Protein AF-A0A2P4XQC7-F1 (afdb_monomer_lite)

Foldseek 3Di:
DDDPVNVVVVVVVVVVVVVVVVVVCCVVVNPPDDPPPPPPVDPDDPVRVVLCVVFFAAQPWDKFWDWDADPVRDIWIKIKIKGFTNPDPDQVQAPEEDEWEDDDPDFWDDSDPVVRVCSVVRYMYMTIYGPPPCPRNRPYGPPPDRPDDPDD

Radius of gyration: 24.09 Å; chains: 1; bounding box: 66×26×73 Å

InterPro domains:
  IPR029058 Alpha/Beta hydrolase fold [G3DSA:3.40.50.1820] (71-131)
  IPR029058 Alpha/Beta hydrolase fold [SSF53474] (71-130)

Organism: NCBI:txid4796

Secondary structure (DSSP, 8-state):
---HHHHHHHHHHHHHHHHHHHHHHHHHH-SSS-TT-----PPPPHHHHHHHHHHEEEEEEEEEEEEEE-TTS-EEEEEEEEEEETT-SSSTT-S-EEEEEPPTT--S--S-HHHHHHHHTT-EEEEEEE-SS-TTS--PPP-----PPPP-

Structure (mmCIF, N/CA/C/O backbone):
data_AF-A0A2P4XQC7-F1
#
_entry.id   AF-A0A2P4XQC7-F1
#
loop_
_atom_site.group_PDB
_atom_site.id
_atom_site.type_symbol
_atom_site.label_atom_id
_atom_site.label_alt_id
_atom_site.label_comp_id
_atom_site.label_asym_id
_atom_site.label_entity_id
_atom_site.label_seq_id
_atom_site.pdbx_PDB_ins_code
_atom_site.Cartn_x
_atom_site.Cartn_y
_atom_site.Cartn_z
_atom_site.occupancy
_atom_site.B_iso_or_equiv
_atom_site.auth_seq_id
_atom_site.auth_comp_id
_atom_site.auth_asym_id
_atom_site.auth_atom_id
_atom_site.pdbx_PDB_model_num
ATOM 1 N N . MET A 1 1 ? 37.667 -12.500 -47.498 1.00 67.81 1 MET A N 1
ATOM 2 C CA . MET A 1 1 ? 37.561 -11.079 -47.094 1.00 67.81 1 MET A CA 1
ATOM 3 C C . MET A 1 1 ? 36.253 -10.551 -47.652 1.00 67.81 1 MET A C 1
ATOM 5 O O . MET A 1 1 ? 35.998 -10.780 -48.827 1.00 67.81 1 MET A O 1
ATOM 9 N N . TRP A 1 2 ? 35.393 -9.954 -46.828 1.00 71.62 2 TRP A N 1
ATOM 10 C CA . TRP A 1 2 ? 34.135 -9.375 -47.313 1.00 71.62 2 TRP A CA 1
ATOM 11 C C . TRP A 1 2 ? 34.449 -8.086 -48.070 1.00 71.62 2 TRP A C 1
ATOM 13 O O . TRP A 1 2 ? 35.313 -7.319 -47.642 1.00 71.62 2 TRP A O 1
ATOM 23 N N . SER A 1 3 ? 33.793 -7.863 -49.208 1.00 84.12 3 SER A N 1
ATOM 24 C CA . SER A 1 3 ? 33.949 -6.605 -49.934 1.00 84.12 3 SER A CA 1
ATOM 25 C C . SER A 1 3 ? 33.232 -5.490 -49.175 1.00 84.12 3 SER A C 1
ATOM 27 O O . SER A 1 3 ? 32.218 -5.722 -48.510 1.00 84.12 3 SER A O 1
ATOM 29 N N . VAL A 1 4 ? 33.732 -4.261 -49.303 1.00 82.75 4 VAL A N 1
ATOM 30 C CA . VAL A 1 4 ? 33.112 -3.074 -48.693 1.00 82.75 4 VAL A CA 1
ATOM 31 C C . VAL A 1 4 ? 31.629 -2.970 -49.080 1.00 82.75 4 VAL A C 1
ATOM 33 O O . VAL A 1 4 ? 30.794 -2.669 -48.231 1.00 82.75 4 VAL A O 1
ATOM 36 N N . GLY A 1 5 ? 31.287 -3.320 -50.326 1.00 85.25 5 GLY A N 1
ATOM 37 C CA . GLY A 1 5 ? 29.906 -3.359 -50.811 1.00 85.25 5 GLY A CA 1
ATOM 38 C C . GLY A 1 5 ? 29.034 -4.392 -50.092 1.00 85.25 5 GLY A C 1
ATOM 39 O O . GLY A 1 5 ? 27.923 -4.065 -49.679 1.00 85.25 5 GLY A O 1
ATOM 40 N N . THR A 1 6 ? 29.538 -5.612 -49.867 1.00 86.94 6 THR A N 1
ATOM 41 C CA . THR A 1 6 ? 28.794 -6.637 -49.109 1.00 86.94 6 THR A CA 1
ATOM 42 C C . THR A 1 6 ? 28.574 -6.248 -47.649 1.00 86.94 6 THR A C 1
ATOM 44 O O . THR A 1 6 ? 27.493 -6.484 -47.112 1.00 86.94 6 THR A O 1
ATOM 47 N N . THR A 1 7 ? 29.552 -5.598 -47.015 1.00 88.69 7 THR A N 1
ATOM 48 C CA . THR A 1 7 ? 29.426 -5.132 -45.627 1.00 88.69 7 THR A CA 1
ATOM 49 C C . THR A 1 7 ? 28.412 -3.995 -45.508 1.00 88.69 7 THR A C 1
ATOM 51 O O . THR A 1 7 ? 27.582 -4.002 -44.600 1.00 88.69 7 THR A O 1
ATOM 54 N N . LEU A 1 8 ? 28.431 -3.044 -46.449 1.00 90.06 8 LEU A N 1
ATOM 55 C CA . LEU A 1 8 ? 27.484 -1.929 -46.477 1.00 90.06 8 LEU A CA 1
ATOM 56 C C . LEU A 1 8 ? 26.047 -2.428 -46.694 1.00 90.06 8 LEU A C 1
ATOM 58 O O . LEU A 1 8 ? 25.130 -2.008 -45.992 1.00 90.06 8 LEU A O 1
ATOM 62 N N . PHE A 1 9 ? 25.859 -3.372 -47.618 1.00 91.44 9 PHE A N 1
ATOM 63 C CA . PHE A 1 9 ? 24.552 -3.964 -47.893 1.00 91.44 9 PHE A CA 1
ATOM 64 C C . PHE A 1 9 ? 23.990 -4.729 -46.684 1.00 91.44 9 PHE A C 1
ATOM 66 O O . PHE A 1 9 ? 22.818 -4.569 -46.333 1.00 91.44 9 PHE A O 1
ATOM 73 N N . ALA A 1 10 ? 24.829 -5.514 -46.003 1.00 90.50 10 ALA A N 1
ATOM 74 C CA . ALA A 1 10 ? 24.438 -6.225 -44.788 1.00 90.50 10 ALA A CA 1
ATOM 75 C C . ALA A 1 10 ? 24.024 -5.255 -43.668 1.00 90.50 10 ALA A C 1
ATOM 77 O O . ALA A 1 10 ? 23.006 -5.476 -43.013 1.00 90.50 10 ALA A O 1
ATOM 78 N N . LEU A 1 11 ? 24.762 -4.152 -43.493 1.00 93.06 11 LEU A N 1
ATOM 79 C CA . LEU A 1 11 ? 24.441 -3.119 -42.507 1.00 93.06 11 LEU A CA 1
ATOM 80 C C . LEU A 1 11 ? 23.082 -2.467 -42.791 1.00 93.06 11 LEU A C 1
ATOM 82 O O . LEU A 1 11 ? 22.253 -2.361 -41.891 1.00 93.06 11 LEU A O 1
ATOM 86 N N . VAL A 1 12 ? 22.835 -2.068 -44.042 1.00 94.19 12 VAL A N 1
ATOM 87 C CA . VAL A 1 12 ? 21.564 -1.448 -44.453 1.00 94.19 12 VAL A CA 1
ATOM 88 C C . VAL A 1 12 ? 20.396 -2.406 -44.230 1.00 94.19 12 VAL A C 1
ATOM 90 O O . VAL A 1 12 ? 19.365 -2.009 -43.688 1.00 94.19 12 VAL A O 1
ATOM 93 N N . THR A 1 13 ? 20.576 -3.681 -44.579 1.00 94.62 13 THR A N 1
ATOM 94 C CA . THR A 1 13 ? 19.549 -4.715 -44.395 1.00 94.62 13 THR A CA 1
ATOM 95 C C . THR A 1 13 ? 19.253 -4.946 -42.913 1.00 94.62 13 THR A C 1
ATOM 97 O O . THR A 1 13 ? 18.089 -5.024 -42.524 1.00 94.62 13 THR A O 1
ATOM 100 N N . LEU A 1 14 ? 20.288 -4.993 -42.067 1.00 95.38 14 LEU A N 1
ATOM 101 C CA . LEU A 1 14 ? 20.144 -5.164 -40.622 1.00 95.38 14 LEU A CA 1
ATOM 102 C C . LEU A 1 14 ? 19.415 -3.981 -39.976 1.00 95.38 14 LEU A C 1
ATOM 104 O O . LEU A 1 14 ? 18.502 -4.184 -39.178 1.00 95.38 14 LEU A O 1
ATOM 108 N N . VAL A 1 15 ? 19.798 -2.752 -40.333 1.00 96.19 15 VAL A N 1
ATOM 109 C CA . VAL A 1 15 ? 19.146 -1.537 -39.826 1.00 96.19 15 VAL A CA 1
ATOM 110 C C . VAL A 1 15 ? 17.687 -1.500 -40.266 1.00 96.19 15 VAL A C 1
ATOM 112 O O . VAL A 1 15 ? 16.814 -1.299 -39.425 1.00 96.19 15 VAL A O 1
ATOM 115 N N 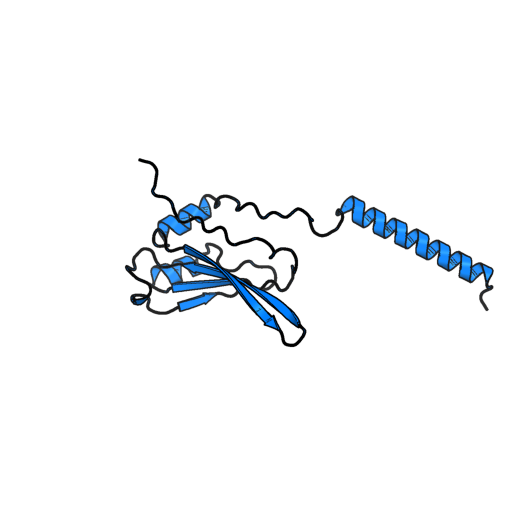. GLY A 1 16 ? 17.407 -1.770 -41.545 1.00 96.69 16 GLY A N 1
ATOM 116 C CA . GLY A 1 16 ? 16.040 -1.825 -42.062 1.00 96.69 16 GLY A CA 1
ATOM 117 C C . GLY A 1 16 ? 15.186 -2.865 -41.335 1.00 96.69 16 GLY A C 1
ATOM 118 O O . GLY A 1 16 ? 14.085 -2.551 -40.884 1.00 96.69 16 GLY A O 1
ATOM 119 N N . PHE A 1 17 ? 15.716 -4.075 -41.144 1.00 96.25 17 PHE A N 1
ATOM 120 C CA . PHE A 1 17 ? 15.042 -5.135 -40.396 1.00 96.25 17 PHE A CA 1
ATOM 121 C C . PHE A 1 17 ? 14.741 -4.718 -38.948 1.00 96.25 17 PHE A C 1
ATOM 123 O O . PHE A 1 17 ? 13.600 -4.826 -38.501 1.00 96.25 17 PHE A O 1
ATOM 130 N N . LEU A 1 18 ? 15.729 -4.168 -38.233 1.00 95.62 18 LEU A N 1
ATOM 131 C CA . LEU A 1 18 ? 15.553 -3.692 -36.858 1.00 95.62 18 LEU A CA 1
ATOM 132 C C . LEU A 1 18 ? 14.522 -2.563 -36.766 1.00 95.62 18 LEU A C 1
ATOM 134 O O . LEU A 1 18 ? 13.684 -2.580 -35.865 1.00 95.62 18 LEU A O 1
ATOM 138 N N . SER A 1 19 ? 14.541 -1.607 -37.697 1.00 95.31 19 SER A N 1
ATOM 139 C CA . SER A 1 19 ? 13.557 -0.523 -37.743 1.00 95.31 19 SER A CA 1
ATOM 140 C C . SER A 1 19 ? 12.136 -1.048 -37.933 1.00 95.31 19 SER A C 1
ATOM 142 O O . SER A 1 19 ? 11.232 -0.595 -37.230 1.00 95.31 19 SER A O 1
ATOM 144 N N . VAL A 1 20 ? 11.937 -2.029 -38.822 1.00 95.88 20 VAL A N 1
ATOM 145 C CA . VAL A 1 20 ? 10.629 -2.671 -39.020 1.00 95.88 20 VAL A CA 1
ATOM 146 C C . VAL A 1 20 ? 10.196 -3.398 -37.750 1.00 95.88 20 VAL A C 1
ATOM 148 O O . VAL A 1 20 ? 9.090 -3.156 -37.278 1.00 95.88 20 VAL A O 1
ATOM 151 N N . CYS A 1 21 ? 11.067 -4.206 -37.137 1.00 93.62 21 CYS A N 1
ATOM 152 C CA . CYS A 1 21 ? 10.749 -4.887 -35.881 1.00 93.62 21 CYS A CA 1
ATOM 153 C C . CYS A 1 21 ? 10.351 -3.902 -34.773 1.00 93.62 21 CYS A C 1
ATOM 155 O O . CYS A 1 21 ? 9.340 -4.113 -34.105 1.00 93.62 21 CYS A O 1
ATOM 157 N N . ILE A 1 22 ? 11.100 -2.811 -34.592 1.00 88.69 22 ILE A N 1
ATOM 158 C CA . ILE A 1 22 ? 10.793 -1.782 -33.589 1.00 88.69 22 ILE A CA 1
ATOM 159 C C . ILE A 1 22 ? 9.450 -1.111 -33.899 1.00 88.69 22 ILE A C 1
ATOM 161 O O . ILE A 1 22 ? 8.627 -0.966 -32.998 1.00 88.69 22 ILE A O 1
ATOM 165 N N . ALA A 1 23 ? 9.188 -0.746 -35.156 1.00 89.69 23 ALA A N 1
ATOM 166 C CA . ALA A 1 23 ? 7.918 -0.142 -35.556 1.00 89.69 23 ALA A CA 1
ATOM 167 C C . ALA A 1 23 ? 6.731 -1.094 -35.334 1.00 89.69 23 ALA A C 1
ATOM 169 O O . ALA A 1 23 ? 5.693 -0.681 -34.815 1.00 89.69 23 ALA A O 1
ATOM 170 N N . THR A 1 24 ? 6.884 -2.379 -35.661 1.00 88.81 24 THR A N 1
ATOM 171 C CA . THR A 1 24 ? 5.874 -3.412 -35.394 1.00 88.81 24 THR A CA 1
ATOM 172 C C . THR A 1 24 ? 5.638 -3.587 -33.894 1.00 88.81 24 THR A C 1
ATOM 174 O O . THR A 1 24 ? 4.494 -3.655 -33.455 1.00 88.81 24 THR A O 1
ATOM 177 N N . LEU A 1 25 ? 6.692 -3.590 -33.077 1.00 81.75 25 LEU A N 1
ATOM 178 C CA . LEU A 1 25 ? 6.549 -3.657 -31.622 1.00 81.75 25 LEU A CA 1
ATOM 179 C C . LEU A 1 25 ? 5.828 -2.420 -31.063 1.00 81.75 25 LEU A C 1
ATOM 181 O O . LEU A 1 25 ? 4.917 -2.565 -30.256 1.00 81.75 25 LEU A O 1
ATOM 185 N N . VAL A 1 26 ? 6.170 -1.215 -31.523 1.00 80.69 26 VAL A N 1
ATOM 186 C CA . VAL A 1 26 ? 5.519 0.034 -31.087 1.00 80.69 26 VAL A CA 1
ATOM 187 C C . VAL A 1 26 ? 4.058 0.111 -31.538 1.00 80.69 26 VAL A C 1
ATOM 189 O O . VAL A 1 26 ? 3.219 0.641 -30.817 1.00 80.69 26 VAL A O 1
ATOM 192 N N . THR A 1 27 ? 3.724 -0.417 -32.713 1.00 79.81 27 THR A N 1
ATOM 193 C CA . THR A 1 27 ? 2.336 -0.431 -33.207 1.00 79.81 27 THR A CA 1
ATOM 194 C C . THR A 1 27 ? 1.480 -1.470 -32.490 1.00 79.81 27 THR A C 1
ATOM 196 O O . THR A 1 27 ? 0.357 -1.156 -32.107 1.00 79.81 27 THR A O 1
ATOM 199 N N . LEU A 1 28 ? 2.004 -2.677 -32.256 1.00 72.25 28 LEU A N 1
ATOM 200 C CA . LEU A 1 28 ? 1.268 -3.747 -31.573 1.00 72.25 28 LEU A CA 1
ATOM 201 C C . LEU A 1 28 ? 1.148 -3.525 -30.061 1.00 72.25 28 LEU A C 1
ATOM 203 O O . LEU A 1 28 ? 0.120 -3.857 -29.476 1.00 72.25 28 LEU A O 1
ATOM 207 N N . PHE A 1 29 ? 2.181 -2.972 -29.421 1.00 69.19 29 PHE A N 1
ATOM 208 C CA . PHE A 1 29 ? 2.243 -2.819 -27.961 1.00 69.19 29 PHE A CA 1
ATOM 209 C C . PHE A 1 29 ? 2.139 -1.361 -27.487 1.00 69.19 29 PHE A C 1
ATOM 211 O O . PHE A 1 29 ? 2.178 -1.095 -26.283 1.00 69.19 29 PHE A O 1
ATOM 218 N N . GLY A 1 30 ? 1.974 -0.410 -28.410 1.00 63.72 30 GLY A N 1
ATOM 219 C CA . GLY A 1 30 ? 1.979 1.021 -28.119 1.00 63.72 30 GLY A CA 1
ATOM 220 C C . GLY A 1 30 ? 3.384 1.566 -27.811 1.00 63.72 30 GLY A C 1
ATOM 221 O O . GLY A 1 30 ? 4.362 0.818 -27.768 1.00 63.72 30 GLY A O 1
ATOM 222 N N . PRO A 1 31 ? 3.516 2.880 -27.544 1.00 58.53 31 PRO A N 1
ATOM 223 C CA . PRO A 1 31 ? 4.806 3.549 -27.330 1.00 58.53 31 PRO A CA 1
ATOM 224 C C . PRO A 1 31 ? 5.586 3.103 -26.082 1.00 58.53 31 PRO A C 1
ATOM 226 O O . PRO A 1 31 ? 6.664 3.637 -25.841 1.00 58.53 31 PRO A O 1
ATOM 229 N N . GLY A 1 32 ? 5.085 2.132 -25.310 1.00 54.16 32 GLY A N 1
ATOM 230 C CA . GLY A 1 32 ? 5.674 1.719 -24.042 1.00 54.16 32 GLY A CA 1
ATOM 231 C C . GLY A 1 32 ? 5.590 2.839 -23.003 1.00 54.16 32 GLY A C 1
ATOM 232 O O . GLY A 1 32 ? 6.141 3.918 -23.170 1.00 54.16 32 GLY A O 1
ATOM 233 N N . ILE A 1 33 ? 4.930 2.558 -21.880 1.00 44.50 33 ILE A N 1
ATOM 234 C CA . ILE A 1 33 ? 4.671 3.525 -20.801 1.00 44.50 33 ILE A CA 1
ATOM 235 C C . ILE A 1 33 ? 3.699 4.620 -21.253 1.00 44.50 33 ILE A C 1
ATOM 237 O O . ILE A 1 33 ? 4.034 5.603 -21.907 1.00 44.50 33 ILE A O 1
ATOM 241 N N . ASP A 1 34 ? 2.455 4.417 -20.840 1.00 45.34 34 ASP A N 1
ATOM 242 C CA . ASP A 1 34 ? 1.366 5.371 -20.939 1.00 45.34 34 ASP A CA 1
ATOM 243 C C . ASP A 1 34 ? 1.787 6.743 -20.369 1.00 45.34 34 ASP A C 1
ATOM 245 O O . ASP A 1 34 ? 1.956 6.907 -19.157 1.00 45.34 34 ASP A O 1
ATOM 249 N N . ARG A 1 35 ? 1.991 7.729 -21.257 1.00 48.50 35 ARG A N 1
ATOM 250 C CA . ARG A 1 35 ? 2.316 9.123 -20.897 1.00 48.50 35 ARG A CA 1
ATOM 251 C C . ARG A 1 35 ? 1.167 9.814 -20.158 1.00 48.50 35 ARG A C 1
ATOM 253 O O . ARG A 1 35 ? 1.380 10.881 -19.590 1.00 48.50 35 ARG A O 1
ATOM 260 N N . GLN A 1 36 ? -0.026 9.220 -20.164 1.00 43.78 36 GLN A N 1
ATOM 261 C CA . GLN A 1 36 ? -1.229 9.733 -19.523 1.00 43.78 36 GLN A CA 1
ATOM 262 C C . GLN A 1 36 ? -1.780 8.763 -18.475 1.00 43.78 36 GLN A C 1
ATOM 264 O O . GLN A 1 36 ? -2.984 8.768 -18.214 1.00 43.78 36 GLN A O 1
ATOM 269 N N . ASN A 1 37 ? -0.918 7.993 -17.795 1.00 41.09 37 ASN A N 1
ATOM 270 C CA . ASN A 1 37 ? -1.331 7.255 -16.600 1.00 41.09 37 ASN A CA 1
ATOM 271 C C . ASN A 1 37 ? -1.547 8.213 -15.417 1.00 41.09 37 ASN A C 1
ATOM 273 O O . ASN A 1 37 ? -0.862 8.179 -14.394 1.00 41.09 37 ASN A O 1
ATOM 277 N N . THR A 1 38 ? -2.539 9.086 -15.566 1.00 40.16 38 THR A N 1
ATOM 278 C CA . THR A 1 38 ? -3.297 9.588 -14.437 1.00 40.16 38 THR A CA 1
ATOM 279 C C . THR A 1 38 ? -3.944 8.353 -13.828 1.00 40.16 38 THR A C 1
ATOM 281 O O . THR A 1 38 ? -4.963 7.865 -14.314 1.00 40.16 38 THR A O 1
ATOM 284 N N . ARG A 1 39 ? -3.334 7.796 -12.773 1.00 41.22 39 ARG A N 1
ATOM 285 C CA . ARG A 1 39 ? -4.081 6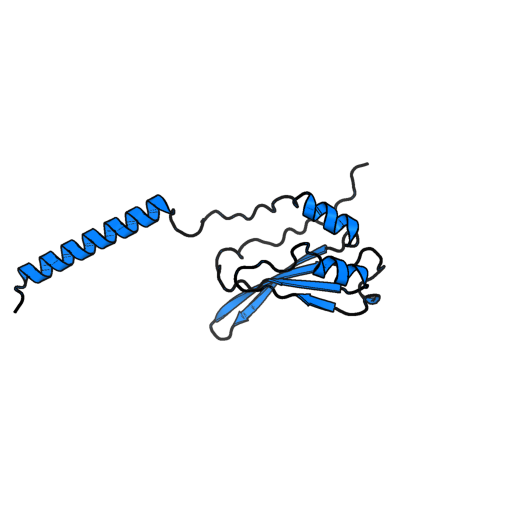.980 -11.816 1.00 41.22 39 ARG A CA 1
ATOM 286 C C . ARG A 1 39 ? -5.217 7.875 -11.324 1.00 41.22 39 ARG A C 1
ATOM 288 O O . ARG A 1 39 ? -5.070 8.592 -10.344 1.00 41.22 39 ARG A O 1
ATOM 295 N N . ARG A 1 40 ? -6.345 7.873 -12.032 1.00 41.91 40 ARG A N 1
ATOM 296 C CA . ARG A 1 40 ? -7.626 8.214 -11.436 1.00 41.91 40 ARG A CA 1
ATOM 297 C C . ARG A 1 40 ? -7.759 7.222 -10.297 1.00 41.91 40 ARG A C 1
ATOM 299 O O . ARG A 1 40 ? -7.626 6.022 -10.551 1.00 41.91 40 ARG A O 1
ATOM 306 N N . GLY A 1 41 ? -7.922 7.706 -9.067 1.00 43.62 41 GLY A N 1
ATOM 307 C CA . GLY A 1 41 ? -8.326 6.862 -7.955 1.00 43.62 41 GLY A CA 1
ATOM 308 C C . GLY A 1 41 ? -9.549 6.087 -8.416 1.00 43.62 41 GLY A C 1
ATOM 309 O O . GLY A 1 41 ? -10.639 6.644 -8.531 1.00 43.62 41 GLY A O 1
ATOM 310 N N . ALA A 1 42 ? -9.349 4.834 -8.825 1.00 45.56 42 ALA A N 1
ATOM 311 C CA . ALA A 1 42 ? -10.461 3.990 -9.186 1.00 45.56 42 ALA A CA 1
ATOM 312 C C . ALA A 1 42 ? -11.270 3.866 -7.895 1.00 45.56 42 ALA A C 1
ATOM 314 O O . ALA A 1 42 ? -10.669 3.535 -6.863 1.00 45.56 42 ALA A O 1
ATOM 315 N N . PRO A 1 43 ? -12.577 4.177 -7.910 1.00 54.72 43 PRO A N 1
ATOM 316 C CA . PRO A 1 43 ? -13.398 3.998 -6.726 1.00 54.72 43 PRO A CA 1
ATOM 317 C C . PRO A 1 43 ? -13.161 2.584 -6.198 1.00 54.72 43 PRO A C 1
ATOM 319 O O . PRO A 1 43 ? -13.027 1.639 -6.985 1.00 54.72 43 PRO A O 1
ATOM 322 N N . HIS A 1 44 ? -13.017 2.453 -4.876 1.00 64.31 44 HIS A N 1
ATOM 323 C CA . HIS A 1 44 ? -12.774 1.159 -4.249 1.00 64.31 44 HIS A CA 1
ATOM 324 C C . HIS A 1 44 ? -13.756 0.137 -4.826 1.00 64.31 44 HIS A C 1
ATOM 326 O O . HIS A 1 44 ? -14.965 0.363 -4.827 1.00 64.31 44 HIS A O 1
ATOM 332 N N . ALA A 1 45 ? -13.240 -0.991 -5.317 1.00 69.56 45 ALA A N 1
ATOM 333 C CA . ALA A 1 45 ? -14.101 -2.099 -5.705 1.00 69.56 45 ALA A CA 1
ATOM 334 C C . ALA A 1 45 ? -15.008 -2.470 -4.519 1.00 69.56 45 ALA A C 1
ATOM 336 O O . ALA A 1 45 ? -14.594 -2.344 -3.364 1.00 69.56 45 ALA A O 1
ATOM 337 N N . ALA A 1 46 ? -16.215 -2.975 -4.781 1.00 76.19 46 ALA A N 1
ATOM 338 C CA . ALA A 1 46 ? -17.173 -3.318 -3.725 1.00 76.19 46 ALA A CA 1
ATOM 339 C C . ALA A 1 46 ? -16.578 -4.258 -2.654 1.00 76.19 46 ALA A C 1
ATOM 341 O O . ALA A 1 46 ? -16.842 -4.113 -1.462 1.00 76.19 46 ALA A O 1
ATOM 342 N N . SER A 1 47 ? -15.698 -5.182 -3.056 1.00 75.00 47 SER A N 1
ATOM 343 C CA . SER A 1 47 ? -14.963 -6.064 -2.138 1.00 75.00 47 SER A CA 1
ATOM 344 C C . SER A 1 47 ? -14.029 -5.309 -1.188 1.00 75.00 47 SER A C 1
ATOM 346 O O . SER A 1 47 ? -13.836 -5.719 -0.047 1.00 75.00 47 SER A O 1
ATOM 348 N N . HIS A 1 48 ? -13.463 -4.194 -1.642 1.00 74.44 48 HIS A N 1
ATOM 349 C CA . HIS A 1 48 ? -12.578 -3.346 -0.861 1.00 74.44 48 HIS A CA 1
ATOM 350 C C . HIS A 1 48 ? -13.341 -2.451 0.099 1.00 74.44 48 HIS A C 1
ATOM 352 O O . HIS A 1 48 ? -12.990 -2.403 1.273 1.00 74.44 48 HIS A O 1
ATOM 358 N N . GLN A 1 49 ? -14.446 -1.861 -0.348 1.00 78.00 49 GLN A N 1
ATOM 359 C CA . GLN A 1 49 ? -15.352 -1.149 0.553 1.00 78.00 49 GLN A CA 1
ATOM 360 C C . GLN A 1 49 ? -15.865 -2.074 1.660 1.00 78.00 49 GLN A C 1
ATOM 362 O O . GLN A 1 49 ? -15.805 -1.720 2.834 1.00 78.00 49 GLN A O 1
ATOM 367 N N . LYS A 1 50 ? -16.281 -3.299 1.310 1.00 84.19 50 LYS A N 1
ATOM 368 C CA . LYS A 1 50 ? -16.739 -4.291 2.290 1.00 84.19 50 LYS A CA 1
ATOM 369 C C . LYS A 1 50 ? -15.657 -4.637 3.316 1.00 84.19 50 LYS A C 1
ATOM 371 O O . LYS A 1 50 ? -15.969 -4.757 4.495 1.00 84.19 50 LYS A O 1
ATOM 376 N N . PHE A 1 51 ? -14.402 -4.788 2.889 1.00 85.25 51 PHE A N 1
ATOM 377 C CA . PHE A 1 51 ? -13.289 -5.036 3.806 1.00 85.25 51 PHE A CA 1
ATOM 378 C C . PHE A 1 51 ? -13.077 -3.871 4.776 1.00 85.25 51 PHE A C 1
ATOM 380 O O . PHE A 1 51 ? -13.040 -4.113 5.982 1.00 85.25 51 PHE A O 1
ATOM 387 N N . LEU A 1 52 ? -12.992 -2.639 4.257 1.00 82.00 52 LEU A N 1
ATOM 388 C CA . LEU A 1 52 ? -12.764 -1.436 5.061 1.00 82.00 52 LEU A CA 1
ATOM 389 C C . LEU A 1 52 ? -13.884 -1.245 6.085 1.00 82.00 52 LEU A C 1
ATOM 391 O O . LEU A 1 52 ? -13.608 -1.137 7.272 1.00 82.00 52 LEU A O 1
ATOM 395 N N . LEU A 1 53 ? -15.145 -1.322 5.651 1.00 84.88 53 LEU A N 1
ATOM 396 C CA . LEU A 1 53 ? -16.310 -1.200 6.534 1.00 84.88 53 LEU A CA 1
ATOM 397 C C . LEU A 1 53 ? -16.362 -2.296 7.611 1.00 84.88 53 LEU A C 1
ATOM 399 O O . LEU A 1 53 ? -16.867 -2.071 8.712 1.00 84.88 53 LEU A O 1
ATOM 403 N N . ALA A 1 54 ? -15.874 -3.498 7.303 1.00 87.69 54 ALA A N 1
ATOM 404 C CA . ALA A 1 54 ? -15.923 -4.621 8.230 1.00 87.69 54 ALA A CA 1
ATOM 405 C C . ALA A 1 54 ? -14.763 -4.624 9.240 1.00 87.69 54 ALA A C 1
ATOM 407 O O . ALA A 1 54 ? -14.998 -4.965 10.398 1.00 87.69 54 ALA A O 1
ATOM 408 N N . HIS A 1 55 ? -13.550 -4.229 8.838 1.00 88.38 55 HIS A N 1
ATOM 409 C CA . HIS A 1 55 ? -12.328 -4.484 9.618 1.00 88.38 55 HIS A CA 1
ATOM 410 C C . HIS A 1 55 ? -11.529 -3.234 9.981 1.00 88.38 55 HIS A C 1
ATOM 412 O O . HIS A 1 55 ? -10.742 -3.290 10.925 1.00 88.38 55 HIS A O 1
ATOM 418 N N . VAL A 1 56 ? -11.720 -2.123 9.269 1.00 86.38 56 VAL A N 1
ATOM 419 C CA . VAL A 1 56 ? -10.957 -0.888 9.473 1.00 86.38 56 VAL A CA 1
ATOM 420 C C . VAL A 1 56 ? -11.837 0.143 10.165 1.00 86.38 56 VAL A C 1
ATOM 422 O O . VAL A 1 56 ? -13.035 0.260 9.899 1.00 86.38 56 VAL A O 1
ATOM 425 N N . ARG A 1 57 ? -11.256 0.888 11.101 1.00 85.19 57 ARG A N 1
ATOM 426 C CA . ARG A 1 57 ? -11.962 1.968 11.779 1.00 85.19 57 ARG A CA 1
ATOM 427 C C . ARG A 1 57 ? -12.263 3.088 10.789 1.00 85.19 57 ARG A C 1
ATOM 429 O O . ARG A 1 57 ? -11.402 3.488 10.005 1.00 85.19 57 ARG A O 1
ATOM 436 N N . ALA A 1 58 ? -13.483 3.617 10.849 1.00 78.44 58 ALA A N 1
ATOM 437 C CA . ALA A 1 58 ? -13.884 4.748 10.024 1.00 78.44 58 ALA A CA 1
ATOM 438 C C . ALA A 1 58 ? -12.873 5.902 10.164 1.00 78.44 58 ALA A C 1
ATOM 440 O O . ALA A 1 58 ? -12.420 6.221 11.265 1.00 78.44 58 ALA A O 1
ATOM 441 N N . GLY A 1 59 ? -12.475 6.481 9.033 1.00 73.88 59 GLY A N 1
ATOM 442 C CA . GLY A 1 59 ? -11.522 7.592 8.968 1.00 73.88 59 GLY A CA 1
ATOM 443 C C . GLY A 1 59 ? -10.052 7.224 9.198 1.00 73.88 59 GLY A C 1
ATOM 444 O O . GLY A 1 59 ? -9.220 8.116 9.124 1.00 73.88 59 GLY A O 1
ATOM 445 N N . ASN A 1 60 ? -9.716 5.955 9.461 1.00 79.00 60 ASN A N 1
ATOM 446 C CA . ASN A 1 60 ? -8.355 5.527 9.820 1.00 79.00 60 ASN A CA 1
ATOM 447 C C . ASN A 1 60 ? -7.741 4.553 8.801 1.00 79.00 60 ASN A C 1
ATOM 449 O O . ASN A 1 60 ? -6.994 3.635 9.152 1.00 79.00 60 ASN A O 1
ATOM 453 N N . GLU A 1 61 ? -8.072 4.759 7.527 1.00 78.12 61 GLU A N 1
ATOM 454 C CA . GLU A 1 61 ? -7.197 4.365 6.429 1.00 78.12 61 GLU A CA 1
ATOM 455 C C . GLU A 1 61 ? -6.333 5.575 6.073 1.00 78.12 61 GLU A C 1
ATOM 457 O O . G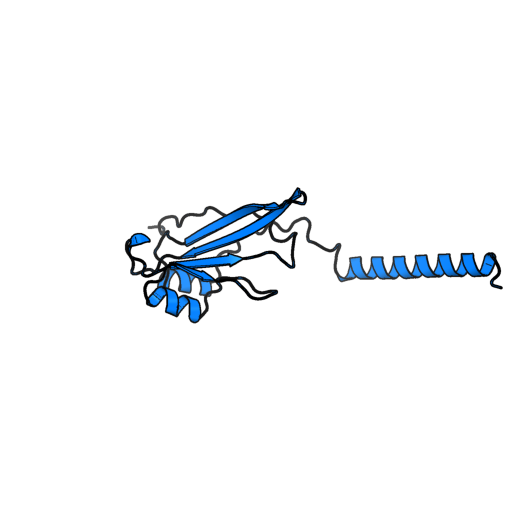LU A 1 61 ? -6.849 6.596 5.618 1.00 78.12 61 GLU A O 1
ATOM 462 N N . GLU A 1 62 ? -5.022 5.458 6.263 1.00 73.25 62 GLU A N 1
ATOM 463 C CA . GLU A 1 62 ? -4.068 6.447 5.766 1.00 73.25 62 GLU A CA 1
ATOM 464 C C . GLU A 1 62 ? -3.316 5.844 4.586 1.00 73.25 62 GLU A C 1
ATOM 466 O O . GLU A 1 62 ? -2.823 4.721 4.663 1.00 73.25 62 GLU A O 1
ATOM 471 N N . SER A 1 63 ? -3.198 6.578 3.485 1.00 74.38 63 SER A N 1
ATOM 472 C CA . SER A 1 63 ? -2.348 6.171 2.372 1.00 74.38 63 SER A CA 1
ATOM 473 C C . SER A 1 63 ? -1.488 7.331 1.913 1.00 74.38 63 SER A C 1
ATOM 475 O O . SER A 1 63 ? -1.925 8.481 1.920 1.00 74.38 63 SER A O 1
ATOM 477 N N . GLY A 1 64 ? -0.254 7.035 1.523 1.00 67.38 64 GLY A N 1
ATOM 478 C CA . GLY A 1 64 ? 0.701 8.083 1.203 1.00 67.38 64 GLY A CA 1
ATOM 479 C C . GLY A 1 64 ? 1.920 7.592 0.444 1.00 67.38 64 GLY A C 1
ATOM 480 O O . GLY A 1 64 ? 2.002 6.440 0.011 1.00 67.38 64 GLY A O 1
ATOM 481 N N . LEU A 1 65 ? 2.865 8.512 0.264 1.00 71.12 65 LEU A N 1
ATOM 482 C CA . LEU A 1 65 ? 4.122 8.284 -0.433 1.00 71.12 65 LEU A CA 1
ATOM 483 C C . LEU A 1 65 ? 5.286 8.768 0.435 1.00 71.12 65 LEU A C 1
ATOM 485 O O . LEU A 1 65 ? 5.344 9.934 0.811 1.00 71.12 65 LEU A O 1
ATOM 489 N N . ILE A 1 66 ? 6.239 7.880 0.702 1.00 72.31 66 ILE A N 1
ATOM 490 C CA . ILE A 1 66 ? 7.514 8.208 1.337 1.00 72.31 66 ILE A CA 1
ATOM 491 C C . ILE A 1 66 ? 8.564 8.361 0.239 1.00 72.31 66 ILE A C 1
ATOM 493 O O . ILE A 1 66 ? 8.806 7.432 -0.538 1.00 72.31 66 ILE A O 1
ATOM 497 N N . GLU A 1 67 ? 9.217 9.522 0.191 1.00 76.75 67 GLU A N 1
ATOM 498 C CA . GLU A 1 67 ? 10.345 9.777 -0.702 1.00 76.75 67 GLU A CA 1
ATOM 499 C C . GLU A 1 67 ? 11.664 9.811 0.077 1.00 76.75 67 GLU A C 1
ATOM 501 O O . GLU A 1 67 ? 11.784 10.507 1.085 1.00 76.75 67 GLU A O 1
ATOM 506 N N . ARG A 1 68 ? 12.686 9.093 -0.403 1.00 73.75 68 ARG A N 1
ATOM 507 C CA . ARG A 1 68 ? 14.037 9.135 0.176 1.00 73.75 68 ARG A CA 1
ATOM 508 C C . ARG A 1 68 ? 15.106 9.285 -0.910 1.00 73.75 68 ARG A C 1
ATOM 510 O O . ARG A 1 68 ? 15.127 8.476 -1.842 1.00 73.75 68 ARG A O 1
ATOM 517 N N . PRO A 1 69 ? 16.028 10.259 -0.803 1.00 76.25 69 PRO A N 1
ATOM 518 C CA . PRO A 1 69 ? 17.164 10.352 -1.713 1.00 76.25 69 PRO A CA 1
ATOM 519 C C . PRO A 1 69 ? 18.136 9.181 -1.499 1.00 76.25 69 PRO A C 1
ATOM 521 O O . PRO A 1 69 ? 18.385 8.751 -0.370 1.00 76.25 69 PRO A O 1
ATOM 524 N N . ARG A 1 70 ? 18.694 8.658 -2.592 1.00 75.88 70 ARG A N 1
ATOM 525 C CA . ARG A 1 70 ? 19.780 7.674 -2.600 1.00 75.88 70 ARG A CA 1
ATOM 526 C C . ARG A 1 70 ? 21.134 8.371 -2.759 1.00 75.88 70 ARG A C 1
ATOM 528 O O . ARG A 1 70 ? 21.202 9.417 -3.404 1.00 75.88 70 ARG A O 1
ATOM 535 N N . PRO A 1 71 ? 22.227 7.743 -2.286 1.00 78.06 71 PRO A N 1
ATOM 536 C CA . PRO A 1 71 ? 23.588 8.254 -2.483 1.00 78.06 71 PRO A CA 1
ATOM 537 C C . PRO A 1 71 ? 23.986 8.465 -3.952 1.00 78.06 71 PRO A C 1
ATOM 539 O O . PRO A 1 71 ? 24.835 9.294 -4.243 1.00 78.06 71 PRO A O 1
ATOM 542 N N . ASN A 1 72 ? 23.358 7.749 -4.890 1.00 78.31 72 ASN A N 1
ATOM 543 C CA . ASN A 1 72 ? 23.603 7.877 -6.331 1.00 78.31 72 ASN A CA 1
ATOM 544 C C . ASN A 1 72 ? 22.776 8.993 -7.009 1.00 78.31 72 ASN A C 1
ATOM 546 O O . ASN A 1 72 ? 22.658 9.004 -8.232 1.00 78.31 72 ASN A O 1
ATOM 550 N N . GLY A 1 73 ? 22.139 9.880 -6.237 1.00 75.06 73 GLY A N 1
ATOM 551 C CA . GLY A 1 73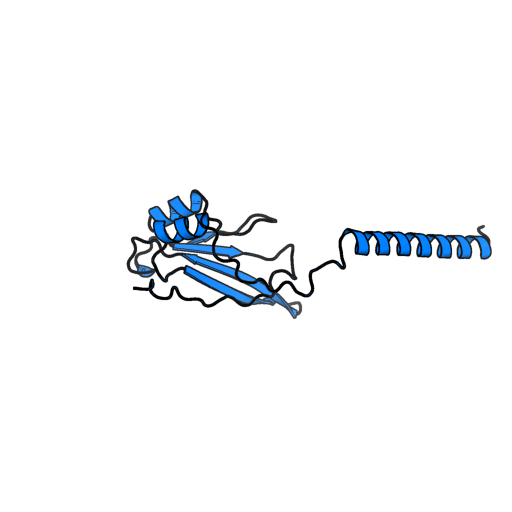 ? 21.308 10.973 -6.753 1.00 75.06 73 GLY A CA 1
ATOM 552 C C . GLY A 1 73 ? 19.896 10.565 -7.193 1.00 75.06 73 GLY A C 1
ATOM 553 O O . GLY A 1 73 ? 19.098 11.426 -7.558 1.00 75.06 73 GLY A O 1
ATOM 554 N N . GLN A 1 74 ? 19.541 9.277 -7.134 1.00 75.62 74 GLN A N 1
ATOM 555 C CA . GLN A 1 74 ? 18.181 8.812 -7.429 1.00 75.62 74 GLN A CA 1
ATOM 556 C C . GLN A 1 74 ? 17.244 9.031 -6.232 1.00 75.62 74 GLN A C 1
ATOM 558 O O . GLN A 1 74 ? 17.687 9.085 -5.089 1.00 75.62 74 GLN A O 1
ATOM 563 N N . ARG A 1 75 ? 15.928 9.100 -6.461 1.00 66.75 75 ARG A N 1
ATOM 564 C CA . ARG A 1 75 ? 14.919 9.110 -5.385 1.00 66.75 75 ARG A CA 1
ATOM 565 C C . ARG A 1 75 ? 14.205 7.765 -5.317 1.00 66.75 75 ARG A C 1
ATOM 567 O O . ARG A 1 75 ? 13.726 7.269 -6.334 1.00 66.75 75 ARG A O 1
ATOM 574 N N . VAL A 1 76 ? 14.115 7.184 -4.123 1.00 71.25 76 VAL A N 1
ATOM 575 C CA . VAL A 1 76 ? 13.202 6.068 -3.843 1.00 71.25 76 VAL A CA 1
ATOM 576 C C . VAL A 1 76 ? 11.853 6.641 -3.473 1.00 71.25 76 VAL A C 1
ATOM 578 O O . VAL A 1 76 ? 11.783 7.544 -2.647 1.00 71.25 76 VAL A O 1
ATOM 581 N N . ARG A 1 77 ? 10.803 6.078 -4.059 1.00 69.56 77 ARG A N 1
ATOM 582 C CA . ARG A 1 77 ? 9.409 6.334 -3.711 1.00 69.56 77 ARG A CA 1
ATOM 583 C C . ARG A 1 77 ? 8.806 5.031 -3.200 1.00 69.56 77 ARG A C 1
ATOM 585 O O . ARG A 1 77 ? 8.905 4.016 -3.891 1.00 69.56 77 ARG A O 1
ATOM 592 N N . LEU A 1 78 ? 8.232 5.056 -2.005 1.00 72.06 78 LEU A N 1
ATOM 593 C CA . LEU A 1 78 ? 7.510 3.936 -1.401 1.00 72.06 78 LEU A CA 1
ATOM 594 C C . LEU A 1 78 ? 6.077 4.378 -1.146 1.00 72.06 78 LEU A C 1
ATOM 596 O O . LEU A 1 78 ? 5.872 5.370 -0.451 1.00 72.06 78 LEU A O 1
ATOM 600 N N . PHE A 1 79 ? 5.095 3.660 -1.684 1.00 73.94 79 PHE A N 1
ATOM 601 C CA . PHE A 1 79 ? 3.717 3.889 -1.258 1.00 73.94 79 PHE A CA 1
ATOM 602 C C . PHE A 1 79 ? 3.463 3.144 0.038 1.00 73.94 79 PHE A C 1
ATOM 604 O O . PHE A 1 79 ? 3.976 2.040 0.232 1.00 73.94 79 PHE A O 1
ATOM 611 N N . TYR A 1 80 ? 2.652 3.731 0.904 1.00 75.31 80 TYR A N 1
ATOM 612 C CA . TYR A 1 80 ? 2.232 3.084 2.131 1.00 75.31 80 TYR A CA 1
ATOM 613 C C . TYR A 1 80 ? 0.719 3.130 2.297 1.00 75.31 80 TYR A C 1
ATOM 615 O O . TYR A 1 80 ? 0.042 4.005 1.748 1.00 75.31 80 TYR A O 1
ATOM 623 N N . ARG A 1 81 ? 0.212 2.181 3.082 1.00 80.06 81 ARG A N 1
ATOM 624 C CA . ARG A 1 81 ? -1.155 2.142 3.597 1.00 80.06 81 ARG A CA 1
ATOM 625 C C . ARG A 1 81 ? -1.152 1.715 5.056 1.00 80.06 81 ARG A C 1
ATOM 627 O O . ARG A 1 81 ? -0.567 0.684 5.375 1.00 80.06 81 ARG A O 1
ATOM 634 N N . PHE A 1 82 ? -1.831 2.467 5.908 1.00 83.81 82 PHE A N 1
ATOM 635 C CA . PHE A 1 82 ? -2.046 2.137 7.309 1.00 83.81 82 PHE A CA 1
ATOM 636 C C . PHE A 1 82 ? -3.519 1.863 7.569 1.00 83.81 82 PHE A C 1
ATOM 638 O O . PHE A 1 82 ? -4.381 2.596 7.082 1.00 83.81 82 PHE A O 1
ATOM 645 N N . TRP A 1 83 ? -3.794 0.827 8.357 1.00 89.12 83 TRP A N 1
ATOM 646 C CA . TRP A 1 83 ? -5.142 0.487 8.797 1.00 89.12 83 TRP A CA 1
ATOM 647 C C . TRP A 1 83 ? -5.187 0.287 10.305 1.00 89.12 83 TRP A C 1
ATOM 649 O O . TRP A 1 83 ? -4.473 -0.562 10.850 1.00 89.12 83 TRP A O 1
ATOM 659 N N . LEU A 1 84 ? -6.082 1.033 10.952 1.00 89.12 84 LEU A N 1
ATOM 660 C CA . LEU A 1 84 ? -6.467 0.814 12.341 1.00 89.12 84 LEU A CA 1
ATOM 661 C C . LEU A 1 84 ? -7.632 -0.184 12.415 1.00 89.12 84 LEU A C 1
ATOM 663 O O . LEU A 1 84 ? -8.641 0.031 11.737 1.00 89.12 84 LEU A O 1
ATOM 667 N N . PRO A 1 85 ? -7.544 -1.247 13.235 1.00 91.81 85 PRO A N 1
ATOM 668 C CA . PRO A 1 85 ? -8.663 -2.146 13.479 1.00 91.81 85 PRO A CA 1
ATOM 669 C C . PRO A 1 85 ? -9.930 -1.420 13.921 1.00 91.81 85 PRO A C 1
ATOM 671 O O . PRO A 1 85 ? -9.893 -0.524 14.761 1.00 91.81 85 PRO A O 1
ATOM 674 N N . ARG A 1 86 ? -11.077 -1.858 13.399 1.00 92.56 86 ARG A N 1
ATOM 675 C CA . ARG A 1 86 ? -12.387 -1.247 13.671 1.00 92.56 86 ARG A CA 1
ATOM 676 C C . ARG A 1 86 ? -12.752 -1.174 15.155 1.00 92.56 86 ARG A C 1
ATOM 678 O O . ARG A 1 86 ? -13.469 -0.262 15.547 1.00 92.56 86 ARG A O 1
ATOM 685 N N . HIS A 1 87 ? -12.310 -2.151 15.941 1.00 91.44 87 HIS A N 1
ATOM 686 C CA . HIS A 1 87 ? -12.657 -2.290 17.354 1.00 91.44 87 HIS A CA 1
ATOM 687 C C . HIS A 1 87 ? -11.691 -1.567 18.306 1.00 91.44 87 HIS A C 1
ATOM 689 O O . HIS A 1 87 ? -11.872 -1.679 19.514 1.00 91.44 87 HIS A O 1
ATOM 695 N N . LEU A 1 88 ? -10.664 -0.879 17.790 1.00 91.19 88 LEU A N 1
ATOM 696 C CA . LEU A 1 88 ? -9.729 -0.100 18.603 1.00 91.19 88 LEU A CA 1
ATOM 697 C C . LEU A 1 88 ? -10.072 1.389 18.557 1.00 91.19 88 LEU A C 1
ATOM 699 O O . LEU A 1 88 ? -10.378 1.934 17.492 1.00 91.19 88 LEU A O 1
ATOM 703 N N . ASP A 1 89 ? -9.973 2.047 19.712 1.00 88.06 89 ASP A N 1
ATOM 704 C CA . ASP A 1 89 ? -10.297 3.464 19.871 1.00 88.06 89 ASP A CA 1
ATOM 705 C C . ASP A 1 89 ? -9.126 4.408 19.591 1.00 88.06 89 ASP A C 1
ATOM 707 O O . ASP A 1 89 ? -9.326 5.612 19.390 1.00 88.06 89 ASP A O 1
ATOM 711 N N . SER A 1 90 ? -7.914 3.881 19.491 1.00 88.12 90 SER A N 1
ATOM 712 C CA . SER A 1 90 ? -6.730 4.617 19.072 1.00 88.12 90 SER A CA 1
ATOM 713 C C . SER A 1 90 ? -5.650 3.666 18.550 1.00 88.12 90 SER A C 1
ATOM 715 O O . SER A 1 90 ? -5.714 2.451 18.737 1.00 88.12 90 SER A O 1
ATOM 717 N N . ALA A 1 91 ? -4.634 4.227 17.893 1.00 85.75 91 ALA A N 1
ATOM 718 C CA . ALA A 1 91 ? -3.435 3.477 17.523 1.00 85.75 91 ALA A CA 1
ATOM 719 C C . ALA A 1 91 ? -2.601 3.049 18.747 1.00 85.75 91 ALA A C 1
ATOM 721 O O . ALA A 1 91 ? -1.830 2.098 18.645 1.00 85.75 91 ALA A O 1
ATOM 722 N N . GLU A 1 92 ? -2.761 3.721 19.890 1.00 89.19 92 GLU A N 1
ATOM 723 C CA . GLU A 1 92 ? -2.058 3.403 21.139 1.00 89.19 92 GLU A CA 1
ATOM 724 C C . GLU A 1 92 ? -2.570 2.098 21.765 1.00 89.19 92 GLU A C 1
ATOM 726 O O . GLU A 1 92 ? -1.810 1.386 22.415 1.00 89.19 92 GLU A O 1
ATOM 731 N N . ASP A 1 93 ? -3.825 1.737 21.485 1.00 90.94 93 ASP A N 1
ATOM 732 C CA . ASP A 1 93 ? -4.456 0.499 21.964 1.00 90.94 93 ASP A CA 1
ATOM 733 C C . ASP A 1 93 ? -4.034 -0.744 21.161 1.00 90.94 93 ASP A C 1
ATOM 735 O O . ASP A 1 93 ? -4.443 -1.871 21.458 1.00 90.94 93 ASP A O 1
ATOM 739 N N . ALA A 1 94 ? -3.242 -0.560 20.103 1.00 91.12 94 ALA A N 1
ATOM 740 C CA . ALA A 1 94 ? -2.809 -1.653 19.252 1.00 91.12 94 ALA A CA 1
ATOM 741 C C . ALA A 1 94 ? -1.727 -2.502 19.924 1.00 91.12 94 ALA A C 1
ATOM 743 O O . ALA A 1 94 ? -0.762 -1.995 20.493 1.00 91.12 94 ALA A O 1
ATOM 744 N N . LYS A 1 95 ? -1.823 -3.826 19.769 1.00 92.50 95 LYS A N 1
ATOM 745 C CA . LYS A 1 95 ? -0.846 -4.766 20.350 1.00 92.50 95 LYS A CA 1
ATOM 746 C C . LYS A 1 95 ? 0.554 -4.604 19.761 1.00 92.50 95 LYS A C 1
ATOM 748 O O . LYS A 1 95 ? 1.545 -4.754 20.466 1.00 92.50 95 LYS A O 1
ATOM 753 N N . ALA A 1 96 ? 0.622 -4.375 18.451 1.00 92.19 96 ALA A N 1
ATOM 754 C CA . ALA A 1 96 ? 1.842 -4.077 17.711 1.00 92.19 96 ALA A CA 1
ATOM 755 C C . ALA A 1 96 ? 1.497 -3.543 16.312 1.00 92.19 96 ALA A C 1
ATOM 757 O O . ALA A 1 96 ? 0.341 -3.589 15.879 1.00 92.19 96 ALA A O 1
ATOM 758 N N . VAL A 1 97 ? 2.529 -3.109 15.586 1.00 90.31 97 VAL A N 1
ATOM 759 C CA . VAL A 1 97 ? 2.458 -2.768 14.161 1.00 90.31 97 VAL A CA 1
ATOM 760 C C . VAL A 1 97 ? 3.017 -3.921 13.330 1.00 90.31 97 VAL A C 1
ATOM 762 O O . VAL A 1 97 ? 4.170 -4.319 13.494 1.00 90.31 97 VAL A O 1
ATOM 765 N N . VAL A 1 98 ? 2.211 -4.437 12.407 1.00 89.69 98 VAL A N 1
ATOM 766 C CA . VAL A 1 98 ? 2.597 -5.455 11.429 1.00 89.69 98 VAL A CA 1
ATOM 767 C C . VAL A 1 98 ? 2.904 -4.772 10.102 1.00 89.69 98 VAL A C 1
ATOM 769 O O . VAL A 1 98 ? 2.013 -4.261 9.421 1.00 89.69 98 VAL A O 1
ATOM 772 N N . VAL A 1 99 ? 4.183 -4.777 9.725 1.00 86.88 99 VAL A N 1
ATOM 773 C CA . VAL A 1 99 ? 4.646 -4.243 8.440 1.00 86.88 99 VAL A CA 1
ATOM 774 C C . VAL A 1 99 ? 4.556 -5.330 7.376 1.00 86.88 99 VAL A C 1
ATOM 776 O O . VAL A 1 99 ? 5.192 -6.377 7.487 1.00 86.88 99 VAL A O 1
ATOM 779 N N . VAL A 1 100 ? 3.775 -5.078 6.328 1.00 83.06 100 VAL A N 1
ATOM 780 C CA . VAL A 1 100 ? 3.511 -6.042 5.257 1.00 83.06 100 VAL A CA 1
ATOM 781 C C . VAL A 1 100 ? 4.165 -5.571 3.971 1.00 83.06 100 VAL A C 1
ATOM 783 O O . VAL A 1 100 ? 3.746 -4.589 3.360 1.00 83.06 100 VAL A O 1
ATOM 786 N N . LEU A 1 101 ? 5.176 -6.319 3.541 1.00 78.00 101 LEU A N 1
ATOM 787 C CA . LEU A 1 101 ? 5.859 -6.126 2.267 1.00 78.00 101 LEU A CA 1
ATOM 788 C C . LEU A 1 101 ? 5.280 -7.088 1.230 1.00 78.00 101 LEU A C 1
ATOM 790 O O . LEU A 1 101 ? 5.046 -8.262 1.519 1.00 78.00 101 LEU A O 1
ATOM 794 N N . HIS A 1 102 ? 5.048 -6.614 0.008 1.00 70.38 102 HIS A N 1
ATOM 795 C CA . HIS A 1 102 ? 4.602 -7.498 -1.068 1.00 70.38 102 HIS A CA 1
ATOM 796 C C . HIS A 1 102 ? 5.746 -8.318 -1.669 1.00 70.38 102 HIS A C 1
ATOM 798 O O . HIS A 1 102 ? 6.914 -7.937 -1.628 1.00 70.38 102 HIS A O 1
ATOM 804 N N . GLY A 1 103 ? 5.398 -9.439 -2.300 1.00 62.81 103 GLY A N 1
ATOM 805 C CA . GLY A 1 103 ? 6.314 -10.168 -3.178 1.00 62.81 103 GLY A CA 1
ATOM 806 C C . GLY A 1 103 ? 6.590 -9.425 -4.491 1.00 62.81 103 GLY A C 1
ATOM 807 O O . GLY A 1 103 ? 5.937 -8.431 -4.821 1.00 62.81 103 GLY A O 1
ATOM 808 N N . VAL A 1 104 ? 7.546 -9.929 -5.271 1.00 55.28 104 VAL A N 1
ATOM 809 C CA . VAL A 1 104 ? 7.872 -9.398 -6.605 1.00 55.28 104 VAL A CA 1
ATOM 810 C C . VAL A 1 104 ? 6.615 -9.427 -7.491 1.00 55.28 104 VAL A C 1
ATOM 812 O O . VAL A 1 104 ? 5.944 -10.451 -7.573 1.00 55.28 104 VAL A O 1
ATOM 815 N N . ASN A 1 105 ? 6.286 -8.302 -8.138 1.00 52.38 105 ASN A N 1
ATOM 816 C CA . ASN A 1 105 ? 5.082 -8.104 -8.971 1.00 52.38 105 ASN A CA 1
ATOM 817 C C . ASN A 1 105 ? 3.722 -8.197 -8.248 1.00 52.38 105 ASN A C 1
ATOM 819 O O . ASN A 1 105 ? 2.690 -8.350 -8.902 1.00 52.38 105 ASN A O 1
ATOM 823 N N . SER A 1 106 ? 3.695 -8.071 -6.922 1.00 54.78 106 SER A N 1
ATOM 824 C CA . SER A 1 106 ? 2.458 -7.975 -6.141 1.00 54.78 106 SER A CA 1
ATOM 825 C C . SER A 1 106 ? 2.264 -6.561 -5.577 1.00 54.78 106 SER A C 1
ATOM 827 O O . SER A 1 106 ? 3.195 -5.764 -5.549 1.00 54.78 106 SER A O 1
ATOM 829 N N . HIS A 1 107 ? 1.041 -6.249 -5.154 1.00 59.19 107 HIS A N 1
ATOM 830 C CA . HIS A 1 107 ? 0.681 -5.017 -4.447 1.00 59.19 107 HIS A CA 1
ATOM 831 C C . HIS A 1 107 ? 0.466 -5.367 -2.971 1.00 59.19 107 HIS A C 1
ATOM 833 O O . HIS A 1 107 ? -0.249 -6.329 -2.666 1.00 59.19 107 HIS A O 1
ATOM 839 N N . SER A 1 108 ? 1.129 -4.654 -2.056 1.00 54.34 108 SER A N 1
ATOM 840 C CA . SER A 1 108 ? 1.012 -4.944 -0.620 1.00 54.34 108 SER A CA 1
ATOM 841 C C . SER A 1 108 ? -0.346 -4.481 -0.129 1.00 54.34 108 SER A C 1
ATOM 843 O O . SER A 1 108 ? -0.898 -3.520 -0.654 1.00 54.34 108 SER A O 1
ATOM 845 N N . ALA A 1 109 ? -0.881 -5.144 0.894 1.00 57.12 109 ALA A N 1
ATOM 846 C CA . ALA A 1 109 ? -2.150 -4.740 1.493 1.00 57.12 109 ALA A CA 1
ATOM 847 C C . ALA A 1 109 ? -3.353 -4.813 0.535 1.00 57.12 109 ALA A C 1
ATOM 849 O O . ALA A 1 109 ? -4.209 -3.932 0.487 1.00 57.12 109 ALA A O 1
ATOM 850 N N . ARG A 1 110 ? -3.461 -5.926 -0.203 1.00 63.44 110 ARG A N 1
ATOM 851 C CA . ARG A 1 110 ? -4.768 -6.399 -0.682 1.00 63.44 110 ARG A CA 1
ATOM 852 C C . ARG A 1 110 ? -5.573 -6.976 0.483 1.00 63.44 110 ARG A C 1
ATOM 854 O O . ARG A 1 110 ? -5.003 -7.562 1.399 1.00 63.44 110 ARG A O 1
ATOM 861 N N . ASN A 1 111 ? -6.895 -6.866 0.382 1.00 68.69 111 ASN A N 1
ATOM 862 C CA . ASN A 1 111 ? -7.865 -7.416 1.333 1.00 6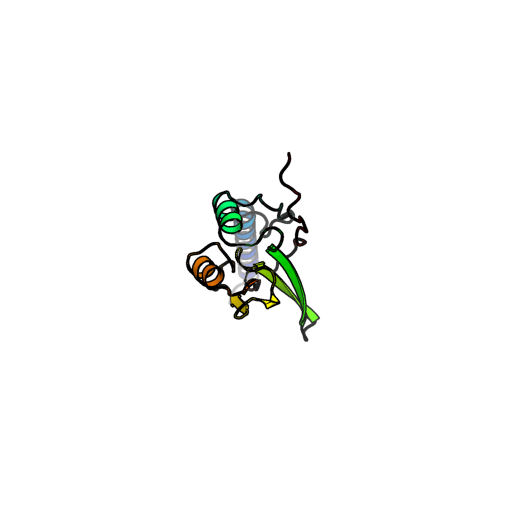8.69 111 ASN A CA 1
ATOM 863 C C . ASN A 1 111 ? -7.846 -8.949 1.274 1.00 68.69 111 ASN A C 1
ATOM 865 O O . ASN A 1 111 ? -8.643 -9.565 0.566 1.00 68.69 111 ASN A O 1
ATOM 869 N N . ASN A 1 112 ? -6.874 -9.560 1.939 1.00 73.06 112 ASN A N 1
ATOM 870 C CA . ASN A 1 112 ? -6.711 -11.004 2.020 1.00 73.06 112 ASN A CA 1
ATOM 871 C C . ASN A 1 112 ? -6.996 -11.490 3.449 1.00 73.06 112 ASN A C 1
ATOM 873 O O . ASN A 1 112 ? -7.084 -10.695 4.386 1.00 73.06 112 ASN A O 1
ATOM 877 N N . THR A 1 113 ? -7.130 -12.805 3.612 1.00 81.12 113 THR A N 1
ATOM 878 C CA . THR A 1 113 ? -7.423 -13.432 4.909 1.00 81.12 113 THR A CA 1
ATOM 879 C C . THR A 1 113 ? -6.378 -13.087 5.967 1.00 81.12 113 THR A C 1
ATOM 881 O O . THR A 1 113 ? -6.729 -12.844 7.110 1.00 81.12 113 THR A O 1
ATOM 884 N N . PHE A 1 114 ? -5.104 -12.971 5.584 1.00 85.06 114 PHE A N 1
ATOM 885 C CA . PHE A 1 114 ? -4.039 -12.572 6.504 1.00 85.06 114 PHE A CA 1
ATOM 886 C C . PHE A 1 114 ? -4.298 -11.191 7.126 1.00 85.06 114 PHE A C 1
ATOM 888 O O . PHE A 1 114 ? -4.218 -11.042 8.340 1.00 85.06 114 PHE A O 1
ATOM 895 N N . MET A 1 115 ? -4.666 -10.194 6.317 1.00 84.88 115 MET A N 1
ATOM 896 C CA . MET A 1 115 ? -4.967 -8.851 6.822 1.00 84.88 115 MET A CA 1
ATOM 897 C C . MET A 1 115 ? -6.206 -8.833 7.718 1.00 84.88 115 MET A C 1
ATOM 899 O O . MET A 1 115 ? -6.232 -8.095 8.699 1.00 84.88 115 MET A O 1
ATOM 903 N N . VAL A 1 116 ? -7.213 -9.656 7.406 1.00 87.06 116 VAL A N 1
ATOM 904 C CA . VAL A 1 116 ? -8.397 -9.830 8.261 1.00 87.06 116 VAL A CA 1
ATOM 905 C C . VAL A 1 116 ? -7.992 -10.346 9.639 1.00 87.06 116 VAL A C 1
ATOM 907 O O . VAL A 1 116 ? -8.353 -9.726 10.635 1.00 87.06 116 VAL A O 1
ATOM 910 N N . GLU A 1 117 ? -7.205 -11.419 9.698 1.00 89.44 117 GLU A N 1
ATOM 911 C CA . GLU A 1 117 ? -6.761 -12.022 10.959 1.00 89.44 117 GLU A CA 1
ATOM 912 C C . GLU A 1 117 ? -5.944 -11.042 11.805 1.00 89.44 117 GLU A C 1
ATOM 914 O O . GLU A 1 117 ? -6.204 -10.869 12.995 1.00 89.44 117 GLU A O 1
ATOM 919 N N . VAL A 1 118 ? -4.993 -10.340 11.185 1.00 91.00 118 VAL A N 1
ATOM 920 C CA . VAL A 1 118 ? -4.151 -9.350 11.871 1.00 91.00 118 VAL A CA 1
ATOM 921 C C . VAL A 1 118 ? -5.007 -8.224 12.462 1.00 91.00 118 VAL A C 1
ATOM 923 O O . VAL A 1 118 ? -4.880 -7.910 13.648 1.00 91.00 118 VAL A O 1
ATOM 926 N N . LEU A 1 119 ? -5.939 -7.668 11.681 1.00 90.69 119 LEU A N 1
ATOM 927 C CA . LEU A 1 119 ? -6.828 -6.612 12.166 1.00 90.69 119 LEU A CA 1
ATOM 928 C C . LEU A 1 119 ? -7.775 -7.118 13.260 1.00 90.69 119 LEU A C 1
ATOM 930 O O . LEU A 1 119 ? -7.956 -6.429 14.258 1.00 90.69 119 LEU A O 1
ATOM 934 N N . GLN A 1 120 ? -8.350 -8.318 13.125 1.00 92.00 120 GLN A N 1
ATOM 935 C CA . GLN A 1 120 ? -9.251 -8.904 14.128 1.00 92.00 120 GLN A CA 1
ATOM 936 C C . GLN A 1 120 ? -8.563 -9.155 15.473 1.00 92.00 120 GLN A C 1
ATOM 938 O O . GLN A 1 120 ? -9.209 -9.049 16.512 1.00 92.00 120 GLN A O 1
ATOM 943 N N . HIS A 1 121 ? -7.257 -9.419 15.473 1.00 94.69 121 HIS A N 1
ATOM 944 C CA . HIS A 1 121 ? -6.495 -9.646 16.697 1.00 94.69 121 HIS A CA 1
ATOM 945 C C . HIS A 1 121 ? -5.949 -8.361 17.342 1.00 94.69 121 HIS A C 1
ATOM 947 O O . HIS A 1 121 ? -5.248 -8.460 18.354 1.00 94.69 121 HIS A O 1
ATOM 953 N N . GLY A 1 122 ? -6.286 -7.177 16.818 1.00 91.50 122 GLY A N 1
ATOM 954 C CA . GLY A 1 122 ? -5.928 -5.884 17.415 1.00 91.50 122 GLY A CA 1
ATOM 955 C C . GLY A 1 122 ? -4.526 -5.395 17.045 1.00 91.50 122 GLY A C 1
ATOM 956 O O . GLY A 1 122 ? -3.894 -4.674 17.817 1.00 91.50 122 GLY A O 1
ATOM 957 N N . PHE A 1 123 ? -4.008 -5.812 15.890 1.00 93.00 123 PHE A N 1
ATOM 958 C CA . PHE A 1 123 ? -2.745 -5.313 15.356 1.00 93.00 123 PHE A CA 1
ATOM 959 C C . PHE A 1 123 ? -2.982 -4.200 14.335 1.00 93.00 123 PHE A C 1
ATOM 961 O O . PHE A 1 123 ? -3.878 -4.289 13.494 1.00 93.00 123 PHE A O 1
ATOM 968 N N . LEU A 1 124 ? -2.122 -3.185 14.361 1.00 89.88 124 LEU A N 1
ATOM 969 C CA . LEU A 1 124 ? -2.033 -2.190 13.297 1.00 89.88 124 LEU A CA 1
ATOM 970 C C . LEU A 1 124 ? -1.382 -2.809 12.068 1.00 89.88 124 LEU A C 1
ATOM 972 O O . LEU A 1 124 ? -0.395 -3.533 12.182 1.00 89.88 124 LEU A O 1
ATOM 976 N N . VAL A 1 125 ? -1.888 -2.477 10.886 1.00 88.25 125 VAL A N 1
ATOM 977 C CA . VAL A 1 125 ? -1.307 -2.945 9.626 1.00 88.25 125 VAL A CA 1
ATOM 978 C C . VAL A 1 125 ? -0.669 -1.780 8.890 1.00 88.25 125 VAL A C 1
ATOM 980 O O . VAL A 1 125 ? -1.328 -0.774 8.643 1.00 88.25 125 VAL A O 1
ATOM 983 N N . ALA A 1 126 ? 0.590 -1.952 8.492 1.00 86.31 126 ALA A N 1
ATOM 984 C CA . ALA A 1 126 ? 1.352 -1.029 7.659 1.00 86.31 126 ALA A CA 1
ATOM 985 C C . ALA A 1 126 ? 1.768 -1.730 6.354 1.00 86.31 126 ALA A C 1
ATOM 987 O O . ALA A 1 126 ? 2.787 -2.421 6.294 1.00 86.31 126 ALA A O 1
ATOM 988 N N . GLY A 1 127 ? 0.968 -1.596 5.300 1.00 81.56 127 GLY A N 1
ATOM 989 C CA . GLY A 1 127 ? 1.300 -2.087 3.964 1.00 81.56 127 GLY A CA 1
ATOM 990 C C . GLY A 1 127 ? 2.314 -1.180 3.279 1.00 81.56 127 GLY A C 1
ATOM 991 O O . GLY A 1 127 ? 2.051 0.010 3.125 1.00 81.56 127 GLY A O 1
ATOM 992 N N . MET A 1 128 ? 3.450 -1.727 2.851 1.00 75.62 128 MET A N 1
ATOM 993 C CA . MET A 1 128 ? 4.483 -0.982 2.129 1.00 75.62 128 MET A CA 1
ATOM 994 C C . MET A 1 128 ? 4.686 -1.538 0.719 1.00 75.62 128 MET A C 1
ATOM 996 O O . MET A 1 128 ? 5.058 -2.704 0.538 1.00 75.62 128 MET A O 1
ATOM 1000 N N . GLU A 1 129 ? 4.509 -0.671 -0.281 1.00 71.31 129 GLU A N 1
ATOM 1001 C CA . GLU A 1 129 ? 4.771 -0.982 -1.682 1.00 71.31 129 GLU A CA 1
ATOM 1002 C C . GLU A 1 129 ? 6.102 -0.412 -2.158 1.00 71.31 129 GLU A C 1
ATOM 1004 O O . GLU A 1 129 ? 6.284 0.805 -2.262 1.00 71.31 129 GLU A O 1
ATOM 1009 N N . TYR A 1 130 ? 7.032 -1.311 -2.489 1.00 59.84 130 TYR A N 1
ATOM 1010 C CA . TYR A 1 130 ? 8.286 -0.965 -3.137 1.00 59.84 130 TYR A CA 1
ATOM 1011 C C . TYR A 1 130 ? 8.143 -1.082 -4.661 1.00 59.84 130 TYR A C 1
ATOM 1013 O O . TYR A 1 130 ? 7.917 -2.147 -5.236 1.00 59.84 130 TYR A O 1
ATOM 1021 N N . CYS A 1 131 ? 8.318 0.036 -5.362 1.00 53.34 131 CYS A N 1
ATOM 1022 C CA . CYS A 1 131 ? 8.277 0.063 -6.822 1.00 53.34 131 CYS A CA 1
ATOM 1023 C C . CYS A 1 131 ? 9.600 -0.456 -7.419 1.00 53.34 131 CYS A C 1
ATOM 1025 O O . CYS A 1 131 ? 10.421 0.339 -7.868 1.00 53.34 131 CYS A O 1
ATOM 1027 N N . LEU A 1 132 ? 9.839 -1.776 -7.419 1.00 41.28 132 LEU A N 1
ATOM 1028 C CA . LEU A 1 132 ? 11.074 -2.355 -7.991 1.00 41.28 132 LEU A CA 1
ATOM 1029 C C . LEU A 1 132 ? 11.005 -2.630 -9.506 1.00 41.28 132 LEU A C 1
ATOM 1031 O O . LEU A 1 132 ? 12.046 -2.642 -10.151 1.00 41.28 132 LEU A O 1
ATOM 1035 N N . VAL A 1 133 ? 9.815 -2.810 -10.097 1.00 37.44 133 VAL A N 1
ATOM 1036 C CA . VAL A 1 133 ? 9.676 -3.243 -11.513 1.00 37.44 133 VAL A CA 1
ATOM 1037 C C . VAL A 1 133 ? 8.997 -2.198 -12.414 1.00 37.44 133 VAL A C 1
ATOM 1039 O O . VAL A 1 133 ? 9.061 -2.283 -13.634 1.00 37.44 133 VAL A O 1
ATOM 1042 N N . TRP A 1 134 ? 8.402 -1.147 -11.843 1.00 34.72 134 TRP A N 1
ATOM 1043 C CA . TRP A 1 134 ? 7.672 -0.130 -12.609 1.00 34.72 134 TRP A CA 1
ATOM 1044 C C . TRP A 1 134 ? 7.979 1.279 -12.101 1.00 34.72 134 TRP A C 1
ATOM 1046 O O . TRP A 1 134 ? 7.134 1.936 -11.498 1.00 34.72 134 TRP A O 1
ATOM 1056 N N . VAL A 1 135 ? 9.193 1.755 -12.391 1.00 38.94 135 VAL A N 1
ATOM 1057 C CA . VAL A 1 135 ? 9.701 3.099 -12.042 1.00 38.94 135 VAL A CA 1
ATOM 1058 C C . VAL A 1 135 ? 8.740 4.235 -12.454 1.00 38.94 135 VAL A C 1
ATOM 1060 O O . VAL A 1 135 ? 8.701 5.271 -11.797 1.00 38.94 135 VAL A O 1
ATOM 1063 N N . ASN A 1 136 ? 7.879 4.022 -13.460 1.00 40.16 136 ASN A N 1
ATOM 1064 C CA . ASN A 1 136 ? 6.936 5.031 -13.960 1.00 40.16 136 ASN A CA 1
ATOM 1065 C C . ASN A 1 136 ? 5.461 4.856 -13.541 1.00 40.16 136 ASN A C 1
ATOM 1067 O O . ASN A 1 136 ? 4.660 5.735 -13.838 1.00 40.16 136 ASN A O 1
ATOM 1071 N N . ARG A 1 137 ? 5.064 3.793 -12.817 1.00 40.84 137 ARG A N 1
ATOM 1072 C CA . ARG A 1 137 ? 3.674 3.671 -12.292 1.00 40.84 137 ARG A CA 1
ATOM 1073 C C . ARG A 1 137 ? 3.455 4.382 -10.954 1.00 40.84 137 ARG A C 1
ATOM 1075 O O . ARG A 1 137 ? 2.345 4.378 -10.430 1.00 40.84 137 ARG A O 1
ATOM 1082 N N . CYS A 1 138 ? 4.510 4.978 -10.409 1.00 41.47 138 CYS A N 1
ATOM 1083 C CA . CYS A 1 138 ? 4.557 5.500 -9.048 1.00 41.47 138 CYS A CA 1
ATOM 1084 C C . CYS A 1 138 ? 4.559 7.040 -8.998 1.00 41.47 138 CYS A C 1
ATOM 1086 O O . CYS A 1 138 ? 5.059 7.630 -8.048 1.00 41.47 138 CYS A O 1
ATOM 1088 N N . GLN A 1 139 ? 4.027 7.692 -10.040 1.00 38.47 139 GLN A N 1
ATOM 1089 C CA . GLN A 1 139 ? 4.005 9.156 -10.202 1.00 38.47 139 GLN A CA 1
ATOM 1090 C C . GLN A 1 139 ? 2.629 9.806 -9.936 1.00 38.47 139 GLN A C 1
ATOM 1092 O O . GLN A 1 139 ? 2.385 10.916 -10.391 1.00 38.47 139 GLN A O 1
ATOM 1097 N N . GLY A 1 140 ? 1.724 9.142 -9.212 1.00 40.81 140 GLY A N 1
ATOM 1098 C CA . GLY A 1 140 ? 0.441 9.736 -8.814 1.00 40.81 140 GLY A CA 1
ATOM 1099 C C . GLY A 1 140 ? 0.487 10.287 -7.384 1.00 40.81 140 GLY A C 1
ATOM 1100 O O . GLY A 1 140 ? 1.057 9.607 -6.525 1.00 40.81 140 GLY A O 1
ATOM 1101 N N . PRO A 1 141 ? -0.089 11.472 -7.102 1.00 34.59 141 PRO A N 1
ATOM 1102 C CA . PRO A 1 141 ? -0.246 11.954 -5.733 1.00 34.59 141 PRO A CA 1
ATOM 1103 C C . PRO A 1 141 ? -1.151 11.006 -4.921 1.00 34.59 141 PRO A C 1
ATOM 1105 O O . PRO A 1 141 ? -2.032 10.364 -5.501 1.00 34.59 141 PRO A O 1
ATOM 1108 N N . PRO A 1 142 ? -0.954 10.894 -3.595 1.00 41.41 142 PRO A N 1
ATOM 1109 C CA . PRO A 1 142 ? -1.930 10.253 -2.725 1.00 41.41 142 PRO A CA 1
ATOM 1110 C C . PRO A 1 142 ? -3.209 11.100 -2.700 1.00 41.41 142 PRO A C 1
ATOM 1112 O O . PRO A 1 142 ? -3.167 12.288 -2.387 1.00 41.41 142 PRO A O 1
ATOM 1115 N N . ASP A 1 143 ? -4.338 10.497 -3.070 1.00 38.88 143 ASP A N 1
ATOM 1116 C CA . ASP A 1 143 ? -5.657 11.111 -2.919 1.00 38.88 143 ASP A CA 1
ATOM 1117 C C . ASP A 1 143 ? -5.967 11.217 -1.417 1.00 38.88 143 ASP A C 1
ATOM 1119 O O . ASP A 1 143 ? -6.244 10.223 -0.747 1.00 38.88 143 ASP A O 1
ATOM 1123 N N . THR A 1 144 ? -5.933 12.434 -0.882 1.00 37.81 144 THR A N 1
ATOM 1124 C CA . THR A 1 144 ? -6.357 12.786 0.480 1.00 37.81 144 THR A CA 1
ATOM 1125 C C . THR A 1 144 ? -7.878 12.919 0.573 1.00 37.81 144 THR A C 1
ATOM 1127 O O . THR A 1 144 ? -8.398 13.923 1.063 1.00 37.81 144 THR A O 1
ATOM 1130 N N . ARG A 1 145 ? -8.639 11.919 0.111 1.00 34.81 145 ARG A N 1
ATOM 1131 C CA . ARG A 1 145 ? -10.072 11.864 0.433 1.00 34.81 145 ARG A CA 1
ATOM 1132 C C . ARG A 1 145 ? -10.265 11.126 1.745 1.00 34.81 145 ARG A C 1
ATOM 1134 O O . ARG A 1 145 ? -10.423 9.910 1.785 1.00 34.81 145 ARG A O 1
ATOM 1141 N N . SER A 1 146 ? -10.265 11.925 2.808 1.00 36.06 146 SER A N 1
ATOM 1142 C CA . SER A 1 146 ? -11.016 11.643 4.020 1.00 36.06 146 SER A CA 1
ATOM 1143 C C . SER A 1 146 ? -12.398 11.098 3.653 1.00 36.06 146 SER A C 1
ATOM 1145 O O . SER A 1 146 ? -13.064 11.582 2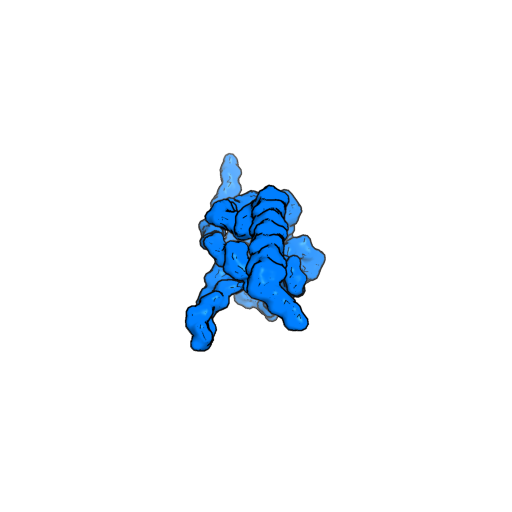.734 1.00 36.06 146 SER A O 1
ATOM 1147 N N . LEU A 1 147 ? -12.821 10.069 4.381 1.00 36.38 147 LEU A N 1
ATOM 1148 C CA . LEU A 1 147 ? -14.214 9.658 4.448 1.00 36.38 147 LEU A CA 1
ATOM 1149 C C . LEU A 1 147 ? -15.034 10.887 4.862 1.00 36.38 147 LEU A C 1
ATOM 1151 O O . LEU A 1 147 ? -15.037 11.273 6.029 1.00 36.38 147 LEU A O 1
ATOM 1155 N N . GLY A 1 148 ? -15.674 11.537 3.889 1.00 30.64 148 GLY A N 1
ATOM 1156 C CA . GLY A 1 148 ? -16.766 12.460 4.165 1.00 30.64 148 GLY A CA 1
ATOM 1157 C C . GLY A 1 148 ? -17.885 11.705 4.889 1.00 30.64 148 GLY A C 1
ATOM 1158 O O . GLY A 1 148 ? -17.984 10.480 4.738 1.00 30.64 148 GLY A O 1
ATOM 1159 N N . PRO A 1 149 ? -18.692 12.396 5.711 1.00 29.66 149 PRO A N 1
ATOM 1160 C CA . PRO A 1 149 ? -19.796 11.754 6.408 1.00 29.66 149 PRO A CA 1
ATOM 1161 C C . PRO A 1 149 ? -20.740 11.098 5.387 1.00 29.66 149 PRO A C 1
ATOM 1163 O O . PRO A 1 149 ? -20.861 11.605 4.270 1.00 29.66 149 PRO A O 1
ATOM 1166 N N . PRO A 1 150 ? -21.384 9.970 5.737 1.00 34.56 150 PRO A N 1
ATOM 1167 C CA . PRO A 1 150 ? -22.434 9.421 4.897 1.00 34.56 150 PRO A CA 1
ATOM 1168 C C . PRO A 1 150 ? -23.530 10.480 4.770 1.00 34.56 150 PRO A C 1
ATOM 1170 O O . PRO A 1 150 ? -23.960 11.042 5.779 1.00 34.56 150 PRO A O 1
ATOM 1173 N N . ASP A 1 151 ? -23.922 10.777 3.534 1.00 35.44 151 ASP A N 1
ATOM 1174 C CA . ASP A 1 151 ? -25.050 11.654 3.247 1.00 35.44 151 ASP A CA 1
ATOM 1175 C C . ASP A 1 151 ? -26.285 11.190 4.042 1.00 35.44 151 ASP A C 1
ATOM 1177 O O . ASP A 1 151 ? -26.543 9.987 4.168 1.00 35.44 151 ASP A O 1
ATOM 1181 N N . ALA A 1 152 ? -26.969 12.176 4.629 1.00 36.03 152 ALA A N 1
ATOM 1182 C CA . ALA A 1 152 ? -28.176 12.046 5.442 1.00 36.03 152 ALA A CA 1
ATOM 1183 C C . ALA A 1 152 ? -29.392 11.550 4.645 1.00 36.03 152 ALA A C 1
ATOM 1185 O O . ALA A 1 152 ? -29.467 11.838 3.428 1.00 36.03 152 ALA A O 1
#

pLDDT: mean 71.87, std 19.58, range [29.66, 96.69]

Sequence (152 aa):
MWSVGTTLFALVTLVGFLSVCIATLVTLFGPGIDRQNTRRGAPHAASHQKFLLAHVRAGNEESGLIERPRPNGQRVRLFYRFWLPRHLDSAEDAKAVVVVLHGVNSHSARNNTFMVEVLQHGFLVAGMEYCLVWVNRCQGPPDTRSLGPPDA